Protein AF-A0A1W1DWN2-F1 (afdb_monomer)

Mean predicted aligned error: 4.79 Å

Sequence (56 aa):
MVEQMDIKVLQSIKQYPLVVLSDRIKTYAQSVGFYKVEVAPQTNDEGLMQAIEFIL

Structure (mmCIF, N/CA/C/O backbone):
data_AF-A0A1W1DWN2-F1
#
_entry.id   AF-A0A1W1DWN2-F1
#
loop_
_atom_site.group_PDB
_atom_site.id
_atom_site.type_symbol
_atom_site.label_atom_id
_atom_site.label_alt_id
_atom_site.label_comp_id
_atom_site.label_asym_id
_atom_site.label_entity_id
_atom_site.label_seq_id
_atom_site.pdbx_PDB_ins_code
_atom_site.Cartn_x
_atom_site.Cartn_y
_atom_site.Cartn_z
_atom_site.occupancy
_atom_site.B_iso_or_equiv
_atom_site.auth_seq_id
_atom_site.auth_comp_id
_atom_site.auth_asym_id
_atom_site.auth_atom_id
_atom_site.pdbx_PDB_model_num
ATOM 1 N N . MET A 1 1 ? 7.654 20.007 -18.845 1.00 44.59 1 MET A N 1
ATOM 2 C CA . MET A 1 1 ? 8.121 18.717 -19.390 1.00 44.59 1 MET A CA 1
ATOM 3 C C . MET A 1 1 ? 8.000 17.729 -18.241 1.00 44.59 1 MET A C 1
ATOM 5 O O . MET A 1 1 ? 8.625 17.971 -17.222 1.00 44.59 1 MET A O 1
ATOM 9 N N . VAL A 1 2 ? 7.100 16.747 -18.308 1.00 54.00 2 VAL A N 1
ATOM 10 C CA . VAL A 1 2 ? 7.038 15.703 -17.270 1.00 54.00 2 VAL A CA 1
ATOM 11 C C . VAL A 1 2 ? 8.175 14.746 -17.597 1.00 54.00 2 VAL A C 1
ATOM 13 O O . VAL A 1 2 ? 8.161 14.154 -18.676 1.00 54.00 2 VAL A O 1
ATOM 16 N N . GLU A 1 3 ? 9.192 14.671 -16.741 1.00 62.78 3 GLU A N 1
ATOM 17 C CA . GLU A 1 3 ? 10.245 13.666 -16.880 1.00 62.78 3 GLU A CA 1
ATOM 18 C C . GLU A 1 3 ? 9.581 12.287 -16.899 1.00 62.78 3 GLU A C 1
ATOM 20 O O . GLU A 1 3 ? 8.857 11.914 -15.973 1.00 62.78 3 GLU A O 1
ATOM 25 N N . GLN A 1 4 ? 9.748 11.556 -18.003 1.00 67.88 4 GLN A N 1
ATOM 26 C CA . GLN A 1 4 ? 9.253 10.191 -18.086 1.00 67.88 4 GLN A CA 1
ATOM 27 C C . GLN A 1 4 ? 10.080 9.357 -17.119 1.00 67.88 4 GLN A C 1
ATOM 29 O O . GLN A 1 4 ? 11.275 9.153 -17.320 1.00 67.88 4 GLN A O 1
ATOM 34 N N . MET A 1 5 ? 9.436 8.910 -16.047 1.00 69.69 5 MET A N 1
ATOM 35 C CA . MET A 1 5 ? 10.035 7.979 -15.107 1.00 69.69 5 MET A CA 1
ATOM 36 C C . MET A 1 5 ? 10.429 6.709 -15.868 1.00 69.69 5 MET A C 1
ATOM 38 O O . MET A 1 5 ? 9.601 6.130 -16.575 1.00 69.69 5 MET A O 1
ATOM 42 N N . ASP A 1 6 ? 11.693 6.298 -15.739 1.00 84.94 6 ASP A N 1
ATOM 43 C CA . ASP A 1 6 ? 12.207 5.081 -16.368 1.00 84.94 6 ASP A CA 1
ATOM 44 C C . ASP A 1 6 ? 11.289 3.899 -16.011 1.00 84.94 6 ASP A C 1
ATOM 46 O O . ASP A 1 6 ? 10.971 3.661 -14.842 1.00 84.94 6 ASP A O 1
ATOM 50 N N . ILE A 1 7 ? 10.852 3.154 -17.027 1.00 83.25 7 ILE A N 1
ATOM 51 C CA . ILE A 1 7 ? 9.970 1.990 -16.885 1.00 83.25 7 ILE A CA 1
ATOM 52 C C . ILE A 1 7 ? 10.534 0.998 -15.861 1.00 83.25 7 ILE A C 1
ATOM 54 O O . ILE A 1 7 ? 9.766 0.401 -15.105 1.00 83.25 7 ILE A O 1
ATOM 58 N N . LYS A 1 8 ? 11.862 0.855 -15.783 1.00 85.31 8 LYS A N 1
ATOM 59 C CA . LYS A 1 8 ? 12.525 -0.006 -14.797 1.00 85.31 8 LYS A CA 1
ATOM 60 C C . LYS A 1 8 ? 12.310 0.493 -13.373 1.0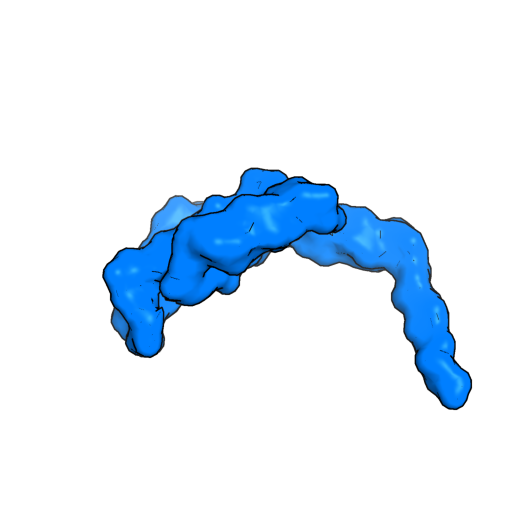0 85.31 8 LYS A C 1
ATOM 62 O O . LYS A 1 8 ? 12.007 -0.304 -12.493 1.00 85.31 8 LYS A O 1
ATOM 67 N N . VAL A 1 9 ? 12.413 1.802 -13.146 1.00 87.38 9 VAL A N 1
ATOM 68 C CA . VAL A 1 9 ? 12.138 2.416 -11.836 1.00 87.38 9 VAL A CA 1
ATOM 69 C C . VAL A 1 9 ? 10.679 2.190 -11.453 1.00 87.38 9 VAL A C 1
ATOM 71 O O . VAL A 1 9 ? 10.382 1.788 -10.331 1.00 87.38 9 VAL A O 1
ATOM 74 N N . LEU A 1 10 ? 9.772 2.362 -12.411 1.00 86.62 10 LEU A N 1
ATOM 75 C CA . LEU A 1 10 ? 8.338 2.197 -12.201 1.00 86.62 10 LEU A CA 1
ATOM 76 C C . LEU A 1 10 ? 7.963 0.737 -11.883 1.00 86.62 10 LEU A C 1
ATOM 78 O O . LEU A 1 10 ? 7.120 0.482 -11.023 1.00 86.62 10 LEU A O 1
ATOM 82 N N . GLN A 1 11 ? 8.621 -0.230 -12.529 1.00 89.00 11 GLN A N 1
ATOM 83 C CA . GLN A 1 11 ? 8.497 -1.652 -12.199 1.00 89.00 11 GLN A CA 1
ATOM 84 C C . GLN A 1 11 ? 9.062 -1.972 -10.813 1.00 89.00 11 GLN A C 1
ATOM 86 O O . GLN A 1 11 ? 8.424 -2.718 -10.073 1.00 89.00 11 GLN A O 1
ATOM 91 N N . SER A 1 12 ? 10.201 -1.385 -10.439 1.00 90.94 12 SER A N 1
ATOM 92 C CA . SER A 1 12 ? 10.803 -1.564 -9.113 1.00 90.94 12 SER A CA 1
ATOM 93 C C . SER A 1 12 ? 9.916 -1.016 -7.995 1.00 90.94 12 SER A C 1
ATOM 95 O O . SER A 1 12 ? 9.714 -1.705 -6.999 1.00 90.94 12 SER A O 1
ATOM 97 N N . ILE A 1 13 ? 9.312 0.168 -8.169 1.00 91.00 13 ILE A N 1
ATOM 98 C CA . ILE A 1 13 ? 8.384 0.762 -7.186 1.00 91.00 13 ILE A CA 1
ATOM 99 C C . ILE A 1 13 ? 7.219 -0.190 -6.882 1.00 91.00 13 ILE A C 1
ATOM 101 O O . ILE A 1 13 ? 6.844 -0.365 -5.726 1.00 91.00 13 ILE A O 1
ATOM 105 N N . LYS A 1 14 ? 6.685 -0.864 -7.906 1.00 93.50 14 LYS A N 1
ATOM 106 C CA . LYS A 1 14 ? 5.557 -1.799 -7.766 1.00 93.50 14 LYS A CA 1
ATOM 107 C C . LYS A 1 14 ? 5.875 -3.076 -6.978 1.00 93.50 14 LYS A C 1
ATOM 109 O O . LYS A 1 14 ? 4.950 -3.789 -6.592 1.00 93.50 14 LYS A O 1
ATOM 114 N N . GLN A 1 15 ? 7.155 -3.375 -6.749 1.00 92.06 15 GLN A N 1
ATOM 115 C CA . GLN A 1 15 ? 7.592 -4.525 -5.948 1.00 92.06 15 GLN A CA 1
ATOM 116 C C . GLN A 1 15 ? 7.655 -4.222 -4.446 1.00 92.06 15 GLN A C 1
ATOM 118 O O . GLN A 1 15 ? 7.739 -5.160 -3.642 1.00 92.06 15 GLN A O 1
ATOM 123 N N . TYR A 1 16 ? 7.632 -2.941 -4.064 1.00 93.00 16 TYR A N 1
ATOM 124 C CA . TYR A 1 16 ? 7.616 -2.547 -2.662 1.00 93.00 16 TYR A CA 1
ATOM 125 C C . TYR A 1 16 ? 6.227 -2.751 -2.052 1.00 93.00 16 TYR A C 1
ATOM 127 O O . TYR A 1 16 ? 5.217 -2.610 -2.749 1.00 93.00 16 TYR A O 1
ATOM 135 N N . PRO A 1 17 ? 6.164 -3.073 -0.751 1.00 94.44 17 PRO A N 1
ATOM 136 C CA . PRO A 1 17 ? 4.911 -3.061 -0.021 1.00 94.44 17 PRO A CA 1
ATOM 137 C C . PRO A 1 17 ? 4.252 -1.680 -0.061 1.00 94.44 17 PRO A C 1
ATOM 139 O O . PRO A 1 17 ? 4.918 -0.655 0.089 1.00 94.44 17 PRO A O 1
ATOM 142 N N . LEU A 1 18 ? 2.937 -1.668 -0.244 1.00 95.75 18 LEU A N 1
ATOM 143 C CA . LEU A 1 18 ? 2.112 -0.469 -0.258 1.00 95.75 18 LEU A CA 1
ATOM 144 C C . LEU A 1 18 ? 1.019 -0.598 0.803 1.00 95.75 18 LEU A C 1
ATOM 146 O O . LEU A 1 18 ? 0.190 -1.502 0.732 1.00 95.75 18 LEU A O 1
ATOM 150 N N . VAL A 1 19 ? 0.983 0.335 1.750 1.00 96.44 19 VAL A N 1
ATOM 151 C CA . VAL A 1 19 ? -0.126 0.458 2.703 1.00 96.44 19 VAL A CA 1
ATOM 152 C C . VAL A 1 19 ? -1.163 1.431 2.147 1.00 96.44 19 VAL A C 1
ATOM 154 O O . VAL A 1 19 ? -0.820 2.507 1.655 1.00 96.44 19 VAL A O 1
ATOM 157 N N . VAL A 1 20 ? -2.437 1.056 2.213 1.00 96.31 20 VAL A N 1
ATOM 158 C CA . VAL A 1 20 ? -3.569 1.858 1.733 1.00 96.31 20 VAL A CA 1
ATOM 159 C C . VAL A 1 20 ? -4.654 1.978 2.798 1.00 96.31 20 VAL A C 1
ATOM 161 O O . VAL A 1 20 ? -4.708 1.208 3.747 1.00 96.31 20 VAL A O 1
ATOM 164 N N . LEU A 1 21 ? -5.561 2.939 2.626 1.00 96.19 21 LEU A N 1
ATOM 165 C CA . LEU A 1 21 ? -6.564 3.286 3.641 1.00 96.19 21 LEU A CA 1
ATOM 166 C C . LEU A 1 21 ? -7.902 2.538 3.502 1.00 96.19 21 LEU A C 1
ATOM 168 O O . LEU A 1 21 ? -8.807 2.756 4.298 1.00 96.19 21 LEU A O 1
ATOM 172 N N . SER A 1 22 ? -8.083 1.728 2.454 1.00 96.62 22 SER A N 1
ATOM 173 C CA . SER A 1 22 ? -9.303 0.928 2.258 1.00 96.62 22 SER A CA 1
ATOM 174 C C . SER A 1 22 ? -9.120 -0.173 1.212 1.00 96.62 22 SER A C 1
ATOM 176 O O . SER A 1 22 ? -8.273 -0.060 0.317 1.00 96.62 22 SER A O 1
ATOM 178 N N . ASP A 1 23 ? -9.996 -1.179 1.244 1.00 97.19 23 ASP A N 1
ATOM 179 C CA . ASP A 1 23 ? -10.041 -2.254 0.243 1.00 97.19 23 ASP A CA 1
ATOM 180 C C . ASP A 1 23 ? -10.256 -1.744 -1.182 1.00 97.19 23 ASP A C 1
ATOM 182 O O . ASP A 1 23 ? -9.654 -2.247 -2.128 1.00 97.19 23 ASP A O 1
ATOM 186 N N . ARG A 1 24 ? -11.058 -0.686 -1.358 1.00 97.69 24 ARG A N 1
ATOM 187 C CA . ARG A 1 24 ? -11.292 -0.095 -2.682 1.00 97.69 24 ARG A CA 1
ATOM 188 C C . ARG A 1 24 ? -9.992 0.413 -3.311 1.00 97.69 24 ARG A C 1
ATOM 190 O O . ARG A 1 24 ? -9.790 0.253 -4.515 1.00 97.69 24 ARG A O 1
ATOM 197 N N . ILE A 1 25 ? -9.109 1.012 -2.508 1.00 97.44 25 ILE A N 1
ATOM 198 C CA . ILE A 1 25 ? -7.794 1.465 -2.980 1.00 97.44 25 ILE A CA 1
ATOM 199 C C . ILE A 1 25 ? -6.890 0.255 -3.236 1.00 97.44 25 ILE A C 1
ATOM 201 O O . ILE A 1 25 ? -6.180 0.252 -4.238 1.00 97.44 25 ILE A O 1
ATOM 205 N N . LYS A 1 26 ? -6.962 -0.797 -2.407 1.00 97.19 26 LYS A N 1
ATOM 206 C C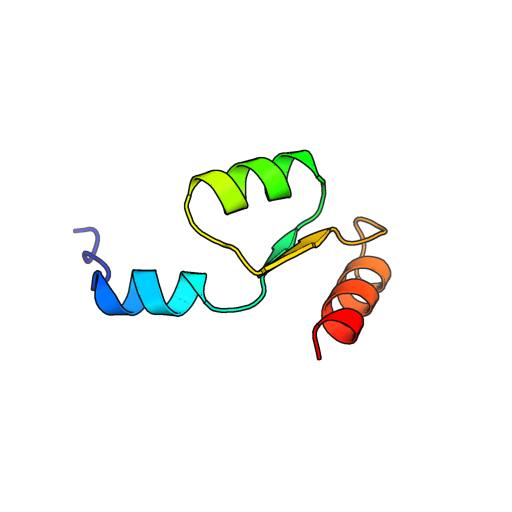A . LYS A 1 26 ? -6.221 -2.050 -2.625 1.00 97.19 26 LYS A CA 1
ATOM 207 C C . LYS A 1 26 ? -6.564 -2.685 -3.968 1.00 97.19 26 LYS A C 1
ATOM 209 O O . LYS A 1 26 ? -5.655 -2.962 -4.747 1.00 97.19 26 LYS A O 1
ATOM 214 N N . THR A 1 27 ? -7.850 -2.830 -4.284 1.00 98.12 27 THR A N 1
ATOM 215 C CA . THR A 1 27 ? -8.303 -3.349 -5.584 1.00 98.12 27 THR A CA 1
ATOM 216 C C . THR A 1 27 ? -7.753 -2.518 -6.742 1.00 98.12 27 THR A C 1
ATOM 218 O O . THR A 1 27 ? -7.250 -3.070 -7.722 1.00 98.12 27 THR A O 1
ATOM 221 N N . TYR A 1 28 ? -7.794 -1.187 -6.627 1.00 98.06 28 TYR A N 1
ATOM 222 C CA . TYR A 1 28 ? -7.236 -0.311 -7.654 1.00 98.06 28 TYR A CA 1
ATOM 223 C C . TYR A 1 28 ? -5.713 -0.473 -7.788 1.00 98.06 28 TYR A C 1
ATOM 225 O O . TYR A 1 28 ? -5.217 -0.678 -8.895 1.00 98.06 28 TYR A O 1
ATOM 233 N N . ALA A 1 29 ? -4.971 -0.450 -6.681 1.00 97.12 29 ALA A N 1
ATOM 234 C CA . ALA A 1 29 ? -3.518 -0.610 -6.666 1.00 97.12 29 ALA A CA 1
ATOM 235 C C . ALA A 1 29 ? -3.077 -1.946 -7.291 1.00 97.12 29 ALA A C 1
ATOM 237 O O . ALA A 1 29 ? -2.154 -1.980 -8.110 1.00 97.12 29 ALA A O 1
ATOM 238 N N . GLN A 1 30 ? -3.794 -3.027 -6.979 1.00 96.50 30 GLN A N 1
ATOM 239 C CA . GLN A 1 30 ? -3.578 -4.343 -7.580 1.00 96.50 30 GLN A CA 1
ATOM 240 C C . GLN A 1 30 ? -3.829 -4.338 -9.089 1.00 96.50 30 GLN A C 1
ATOM 242 O O . GLN A 1 30 ? -3.020 -4.881 -9.841 1.00 96.50 30 GLN A O 1
ATOM 247 N N . SER A 1 31 ? -4.879 -3.655 -9.556 1.00 96.75 31 SER A N 1
ATOM 248 C CA . SER A 1 31 ? -5.178 -3.544 -10.992 1.00 96.75 31 SER A CA 1
ATOM 249 C C . SER A 1 31 ? -4.081 -2.838 -11.800 1.00 96.75 31 SER A C 1
ATOM 251 O O . SER A 1 31 ? -3.904 -3.125 -12.982 1.00 96.75 31 SER A O 1
ATOM 253 N N . VAL A 1 32 ? -3.305 -1.950 -11.165 1.00 94.94 32 VAL A N 1
ATOM 254 C CA . VAL A 1 32 ? -2.185 -1.239 -11.805 1.00 94.94 32 VAL A CA 1
ATOM 255 C C . VAL A 1 32 ? -0.822 -1.887 -11.528 1.00 94.94 32 VAL A C 1
ATOM 257 O O . VAL A 1 32 ? 0.209 -1.354 -11.949 1.00 94.94 32 VAL A O 1
ATOM 260 N N . GLY A 1 33 ? -0.799 -3.059 -10.886 1.00 95.25 33 GLY A N 1
ATOM 261 C CA . GLY A 1 33 ? 0.379 -3.919 -10.760 1.00 95.25 33 GLY A CA 1
ATOM 262 C C . GLY A 1 33 ? 1.149 -3.824 -9.442 1.00 95.25 33 GLY A C 1
ATOM 263 O O . GLY A 1 33 ? 2.282 -4.296 -9.404 1.00 95.25 33 GLY A O 1
ATOM 264 N N . PHE A 1 34 ? 0.582 -3.237 -8.383 1.00 96.31 34 PHE A N 1
ATOM 265 C CA . PHE A 1 34 ? 1.116 -3.392 -7.023 1.00 96.31 3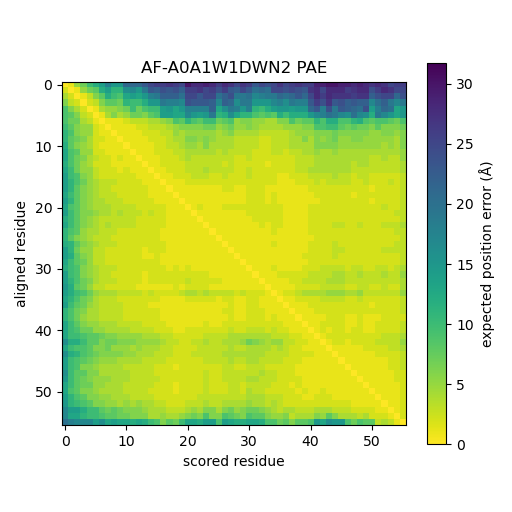4 PHE A CA 1
ATOM 266 C C . PHE A 1 34 ? 0.557 -4.673 -6.406 1.00 96.31 34 PHE A C 1
ATOM 268 O O . PHE A 1 34 ? -0.637 -4.763 -6.138 1.00 96.31 34 PHE A O 1
ATOM 275 N N . TYR A 1 35 ? 1.407 -5.668 -6.166 1.00 89.62 35 TYR A N 1
ATOM 276 C CA . TYR A 1 35 ? 0.940 -6.973 -5.677 1.00 89.62 35 TYR A CA 1
ATOM 277 C C . TYR A 1 35 ? 1.026 -7.126 -4.155 1.00 89.62 35 TYR A C 1
ATOM 279 O O . TYR A 1 35 ? 0.248 -7.880 -3.576 1.00 89.62 35 TYR A O 1
ATOM 287 N N . LYS A 1 36 ? 1.929 -6.389 -3.497 1.00 94.25 36 LYS A N 1
ATOM 288 C CA . LYS A 1 36 ? 2.092 -6.384 -2.036 1.00 94.25 36 LYS A CA 1
ATOM 289 C C . LYS A 1 36 ? 1.342 -5.193 -1.448 1.00 94.25 36 LYS A C 1
ATOM 291 O O . LYS A 1 36 ? 1.921 -4.122 -1.302 1.00 94.25 36 LYS A O 1
ATOM 296 N N . VAL A 1 37 ? 0.044 -5.358 -1.193 1.00 95.88 37 VAL A N 1
ATOM 297 C CA . VAL A 1 37 ? -0.821 -4.259 -0.742 1.00 95.88 37 VAL A CA 1
ATOM 298 C C . VAL A 1 37 ? -1.568 -4.636 0.530 1.00 95.88 37 VAL A C 1
ATOM 300 O O . VAL A 1 37 ? -2.381 -5.568 0.513 1.00 95.88 37 VAL A O 1
ATOM 303 N N . GLU A 1 38 ? -1.350 -3.862 1.590 1.00 96.69 38 GLU A N 1
ATOM 304 C CA . GLU A 1 38 ? -2.043 -4.009 2.870 1.00 96.69 38 GLU A CA 1
ATOM 305 C C . GLU A 1 38 ? -2.972 -2.841 3.158 1.00 96.69 38 GLU A C 1
ATOM 307 O O . GLU A 1 38 ? -2.696 -1.696 2.801 1.00 96.69 38 GLU A O 1
ATOM 312 N N . VAL A 1 39 ? -4.100 -3.145 3.793 1.00 97.25 39 VAL A N 1
ATOM 313 C CA . VAL A 1 39 ? -5.083 -2.139 4.195 1.00 97.25 39 VAL A CA 1
ATOM 314 C C . VAL A 1 39 ? -4.860 -1.823 5.664 1.00 97.25 39 VAL A C 1
ATOM 316 O O . VAL A 1 39 ? -4.868 -2.726 6.497 1.00 97.25 39 VAL A O 1
ATOM 319 N N . ALA A 1 40 ? -4.682 -0.544 5.984 1.00 97.69 40 ALA A N 1
ATOM 320 C CA . ALA A 1 40 ? -4.614 -0.098 7.364 1.00 97.69 40 ALA A CA 1
ATOM 321 C C . ALA A 1 40 ? -5.944 -0.401 8.083 1.00 97.69 40 ALA A C 1
ATOM 323 O O . ALA A 1 40 ? -7.002 -0.034 7.562 1.00 97.69 40 ALA A O 1
A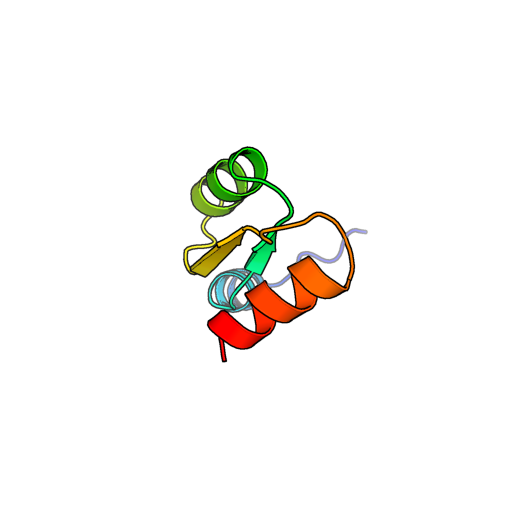TOM 324 N N . PRO A 1 41 ? -5.927 -1.026 9.277 1.00 96.19 41 PRO A N 1
ATOM 325 C CA . PRO A 1 41 ? -7.144 -1.327 10.034 1.00 96.19 41 PRO A CA 1
ATOM 326 C C . PRO A 1 41 ? -7.903 -0.063 10.461 1.00 96.19 41 PRO A C 1
ATOM 328 O O . PRO A 1 41 ? -9.101 -0.122 10.734 1.00 96.19 41 PRO A O 1
ATOM 331 N N . GLN A 1 42 ? -7.214 1.082 10.522 1.00 95.75 42 GLN A N 1
ATOM 332 C CA . GLN A 1 42 ? -7.777 2.393 10.830 1.00 95.75 42 GLN A CA 1
ATOM 333 C C . GLN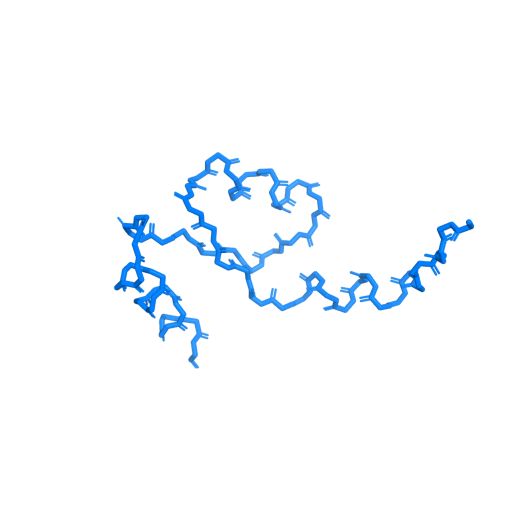 A 1 42 ? -7.109 3.473 9.971 1.00 95.75 42 GLN A C 1
ATOM 335 O O . GLN A 1 42 ? -5.941 3.361 9.605 1.00 95.75 42 GLN A O 1
ATOM 340 N N . THR A 1 43 ? -7.836 4.551 9.672 1.00 93.50 43 THR A N 1
ATOM 341 C CA . THR A 1 43 ? -7.349 5.678 8.857 1.00 93.50 43 THR A CA 1
ATOM 342 C C . THR A 1 43 ? -6.688 6.760 9.715 1.00 93.50 43 THR A C 1
ATOM 344 O O . THR A 1 43 ? -7.014 7.942 9.603 1.00 93.50 43 THR A O 1
ATOM 347 N N . ASN A 1 44 ? -5.818 6.345 10.628 1.00 94.00 44 ASN A N 1
ATOM 348 C CA . ASN A 1 44 ? -5.036 7.201 11.516 1.00 94.00 44 ASN A CA 1
ATOM 349 C C . ASN A 1 44 ? -3.595 6.668 11.592 1.00 94.00 44 ASN A C 1
ATOM 351 O O . ASN A 1 44 ? -3.283 5.618 11.027 1.00 94.00 44 ASN A O 1
ATOM 355 N N . ASP A 1 45 ? -2.723 7.396 12.286 1.00 95.62 45 ASP A N 1
ATOM 356 C CA . ASP A 1 45 ? -1.301 7.051 12.381 1.00 95.62 45 ASP A CA 1
ATOM 357 C C . ASP A 1 45 ? -1.080 5.669 13.010 1.00 95.62 45 ASP A C 1
ATOM 359 O O . ASP A 1 45 ? -0.241 4.906 12.543 1.00 95.62 45 ASP A O 1
ATOM 363 N N . GLU A 1 46 ? -1.869 5.309 14.024 1.00 96.75 46 GLU A N 1
ATOM 364 C CA . GLU A 1 46 ? -1.772 4.010 14.693 1.00 96.75 46 GLU A CA 1
ATOM 365 C C . GLU A 1 46 ? -2.127 2.855 13.746 1.00 96.75 46 GLU A C 1
ATOM 367 O O . GLU A 1 46 ? -1.385 1.879 13.648 1.00 96.75 46 GL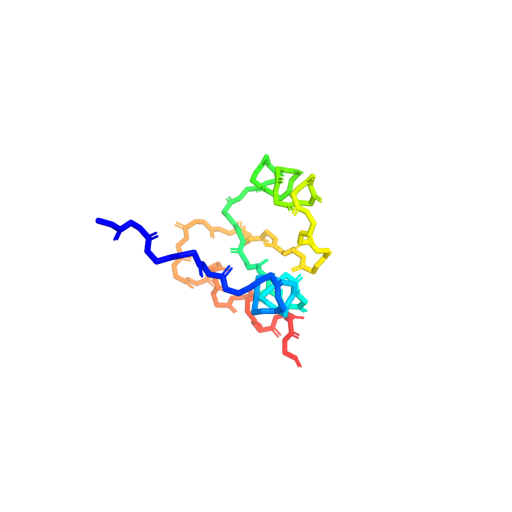U A O 1
ATOM 372 N N . GLY A 1 47 ? -3.216 2.984 12.984 1.00 95.44 47 GLY A N 1
ATOM 373 C CA . GLY A 1 47 ? -3.603 1.997 11.980 1.00 95.44 47 GLY A CA 1
ATOM 374 C C . GLY A 1 47 ? -2.575 1.870 10.855 1.00 95.44 47 GLY A C 1
ATOM 375 O O . GLY A 1 47 ? -2.278 0.761 10.414 1.00 95.44 47 GLY A O 1
ATOM 376 N N . LEU A 1 48 ? -1.984 2.982 10.414 1.00 94.75 48 LEU A N 1
ATOM 377 C CA . LEU A 1 48 ? -0.889 2.951 9.443 1.00 94.75 48 LEU A CA 1
ATOM 378 C C . LEU A 1 48 ? 0.338 2.222 10.003 1.00 94.75 48 LEU A C 1
ATOM 380 O O . LEU A 1 48 ? 0.885 1.361 9.316 1.00 94.75 48 LEU A O 1
ATOM 384 N N . MET A 1 49 ? 0.736 2.516 11.243 1.00 95.31 49 MET A N 1
ATOM 385 C CA . MET A 1 49 ? 1.867 1.857 11.902 1.00 95.31 49 MET A CA 1
ATOM 386 C C . MET A 1 49 ? 1.648 0.351 12.044 1.00 95.31 49 MET A C 1
ATOM 388 O O . MET A 1 49 ? 2.534 -0.414 11.675 1.00 95.31 49 MET A O 1
ATOM 392 N N . GLN A 1 50 ? 0.457 -0.085 12.463 1.00 95.44 50 GLN A N 1
ATOM 393 C CA . GLN A 1 50 ? 0.119 -1.511 12.554 1.00 95.44 50 GLN A CA 1
ATOM 394 C C . GLN A 1 50 ? 0.259 -2.229 11.201 1.00 95.44 50 GLN A C 1
ATOM 396 O O . GLN A 1 50 ? 0.797 -3.332 11.130 1.00 95.44 50 GLN A O 1
ATOM 401 N N . ALA A 1 51 ? -0.195 -1.604 10.110 1.00 94.75 51 ALA A N 1
ATO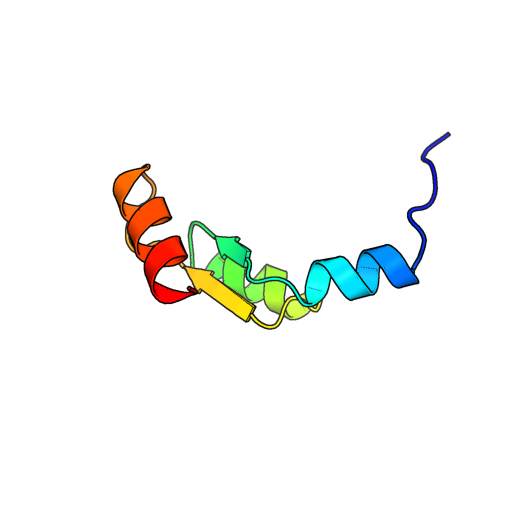M 402 C CA . ALA A 1 51 ? -0.060 -2.185 8.775 1.00 94.75 51 ALA A CA 1
ATOM 403 C C . ALA A 1 51 ? 1.395 -2.212 8.281 1.00 94.75 51 ALA A C 1
ATOM 405 O O . ALA A 1 51 ? 1.782 -3.152 7.591 1.00 94.75 51 ALA A O 1
ATOM 406 N N . ILE A 1 52 ? 2.206 -1.211 8.636 1.00 92.88 52 ILE A N 1
ATOM 407 C CA . ILE A 1 52 ? 3.642 -1.194 8.324 1.00 92.88 52 ILE A CA 1
ATOM 408 C C . ILE A 1 52 ? 4.376 -2.288 9.110 1.00 92.88 52 ILE A C 1
ATOM 410 O O . ILE A 1 52 ? 5.184 -3.005 8.528 1.00 92.88 52 ILE A O 1
ATOM 414 N N . GLU A 1 53 ? 4.082 -2.455 10.400 1.00 93.38 53 GLU A N 1
ATOM 415 C CA . GLU A 1 53 ? 4.681 -3.497 11.245 1.00 93.38 53 GLU A CA 1
ATOM 416 C C . GLU A 1 53 ? 4.339 -4.911 10.768 1.00 93.38 53 GLU A C 1
ATOM 418 O O . GLU A 1 53 ? 5.185 -5.793 10.842 1.00 93.38 53 GLU A O 1
ATOM 423 N N . PHE A 1 54 ? 3.137 -5.129 10.229 1.00 89.19 54 PHE A N 1
ATOM 424 C CA . PHE A 1 54 ? 2.740 -6.419 9.655 1.00 89.19 54 PHE A CA 1
ATOM 425 C C . PHE A 1 54 ? 3.541 -6.805 8.396 1.00 89.19 54 PHE A C 1
ATOM 427 O O . PHE A 1 54 ? 3.632 -7.980 8.045 1.00 89.19 54 PHE A O 1
ATOM 434 N N . ILE A 1 55 ? 4.083 -5.811 7.691 1.00 86.69 55 ILE A N 1
ATOM 435 C CA . ILE A 1 55 ? 4.840 -5.988 6.448 1.00 86.69 55 ILE A CA 1
ATOM 436 C C . ILE A 1 55 ? 6.328 -6.288 6.707 1.00 86.69 55 ILE A C 1
ATOM 438 O O . ILE A 1 55 ? 6.962 -6.910 5.847 1.00 86.69 55 ILE A O 1
ATOM 442 N N . LEU A 1 56 ? 6.884 -5.787 7.820 1.00 73.81 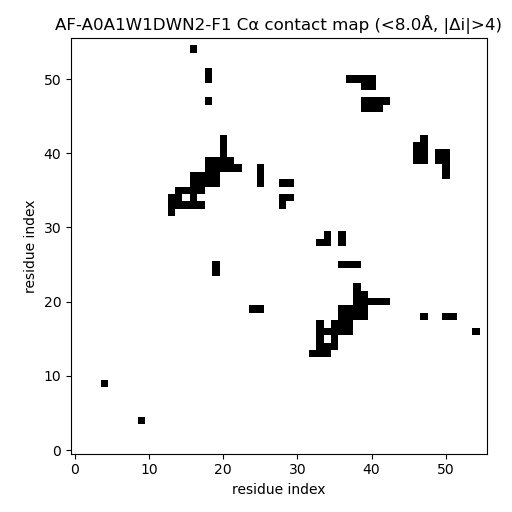56 LEU A N 1
ATOM 443 C CA . LEU A 1 56 ? 8.294 -5.944 8.214 1.00 73.81 56 LEU A CA 1
ATOM 444 C C . LEU A 1 56 ? 8.609 -7.375 8.668 1.00 73.81 56 LEU A C 1
ATOM 446 O O . LEU A 1 56 ? 9.711 -7.847 8.300 1.00 73.81 56 LEU A O 1
#

Foldseek 3Di:
DPPPDPPVVVLVVLADAAEDADVVVVVVSVVVRNPRYHHQPHPDPVSVVVRVVVVD

InterPro domains:
  IPR036108 Tetrapyrrole biosynthesis, uroporphyrinogen III synthase superfamily [G3DSA:3.40.50.10090] (1-53)

Solvent-accessible surface area (backbone atoms only — not comparable to full-atom values): 3369 Å² total; per-residue (Å²): 133,82,80,77,74,55,66,67,57,57,55,54,59,31,71,45,78,40,82,34,74,36,67,72,54,41,57,52,42,42,75,77,57,31,77,47,64,46,57,22,89,36,91,47,71,67,22,43,50,53,44,53,61,74,72,109

Nearest PDB structures (fold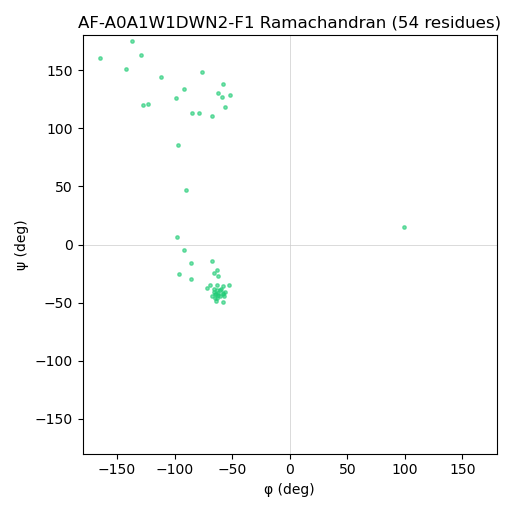seek):
  3re1-assembly1_A  TM=8.757E-01  e=1.888E-01  Pseudomonas syringae pv. tomato str. DC3000
  3mw8-assembly1_A  TM=8.768E-01  e=2.915E-01  Shewanella amazonensis SB2B
  3re1-assembly2_B  TM=8.822E-01  e=5.204E-01  Pseudomonas syringae pv. tomato str. DC3000
  6th8-assembly1_A  TM=7.048E-01  e=4.502E-01  Thermus thermophilus
  3hh1-assembly1_B  TM=4.221E-01  e=3.678E+00  Chlorobaculum tepidum

Organism: NCBI:txid652676

Secondary structure (DSSP, 8-state):
------HHHHHHHTTS-EEESSHHHHHHHHHTT--SEEE-SSSSHHHHHHHHHHH-

pLDDT: mean 90.52, std 10.96, range [44.59, 98.12]

Radius of gyration: 12.96 Å; Cα contacts (8 Å, |Δi|>4): 61; chains: 1; bounding box: 24×26×34 Å